Protein AF-A0A0B7I6W8-F1 (afdb_monomer_lite)

Organism: NCBI:txid28188

Secondary structure (DSSP, 8-state):
-----SSSHHHHHHHHHHHHHHHHHHHHHHHHHHHHT--S-------TT--TTSHHHHHTTTT-

Radius of gyration: 23.34 Å; chains: 1; bounding box: 26×54×59 Å

Sequence (64 aa):
MNKKQHSKVWNEIKTNDSWSIFKIMGEFVNGYEKLSEIGPCVSIFGSARTKSDSKYYNFGGGNR

Structure (mmCIF, N/CA/C/O backbone):
data_AF-A0A0B7I6W8-F1
#
_entry.id   AF-A0A0B7I6W8-F1
#
loop_
_atom_site.group_PDB
_atom_site.id
_atom_site.type_symbol
_atom_site.label_atom_id
_atom_site.label_alt_id
_atom_site.label_comp_id
_atom_site.label_asym_id
_atom_site.label_entity_id
_atom_site.label_seq_id
_atom_site.pdbx_PDB_ins_code
_atom_site.Cartn_x
_atom_site.Cartn_y
_atom_site.Cartn_z
_atom_site.occupancy
_atom_site.B_iso_or_equiv
_atom_site.auth_seq_id
_atom_site.auth_comp_id
_atom_site.auth_asym_id
_atom_site.auth_atom_id
_atom_site.pdbx_PDB_model_num
ATOM 1 N N . MET A 1 1 ? 13.160 41.106 33.429 1.00 40.12 1 MET A N 1
ATOM 2 C CA . MET A 1 1 ? 12.699 40.870 32.041 1.00 40.12 1 MET A CA 1
ATOM 3 C C . MET A 1 1 ? 12.299 39.402 31.894 1.00 40.12 1 MET A C 1
ATOM 5 O O . MET A 1 1 ? 13.058 38.539 32.313 1.00 40.12 1 MET A O 1
ATOM 9 N N . ASN A 1 2 ? 11.084 39.142 31.407 1.00 41.84 2 ASN A N 1
ATOM 10 C CA . ASN A 1 2 ? 10.346 37.870 31.457 1.00 41.84 2 ASN A CA 1
ATOM 11 C C . ASN A 1 2 ? 11.069 36.642 30.857 1.00 41.84 2 ASN A C 1
ATOM 13 O O . ASN A 1 2 ? 11.381 36.617 29.670 1.00 41.84 2 ASN A O 1
ATOM 17 N N . LYS A 1 3 ? 11.213 35.573 31.656 1.00 60.38 3 LYS A N 1
ATOM 18 C CA . LYS A 1 3 ? 11.386 34.184 31.192 1.00 60.38 3 LYS A CA 1
ATOM 19 C C . LYS A 1 3 ? 9.998 33.561 31.023 1.00 60.38 3 LYS A C 1
ATOM 21 O O . LYS A 1 3 ? 9.249 33.587 31.994 1.00 60.38 3 LYS A O 1
ATOM 26 N N . LYS A 1 4 ? 9.708 32.9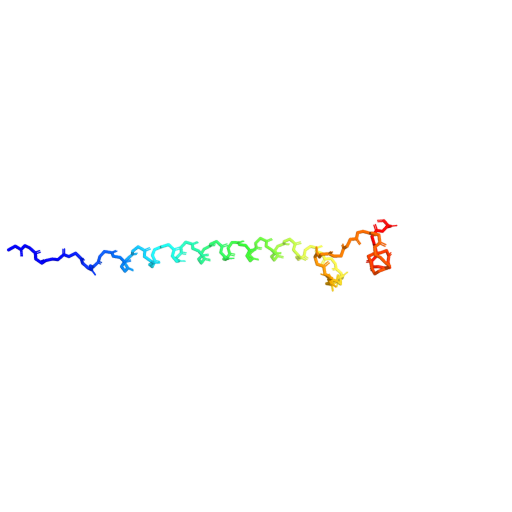77 29.848 1.00 54.00 4 LYS A N 1
ATOM 27 C CA . LYS A 1 4 ? 8.823 31.806 29.585 1.00 54.00 4 LYS A CA 1
ATOM 28 C C . LYS A 1 4 ? 8.265 31.863 28.154 1.00 54.00 4 LYS A C 1
ATOM 30 O O . LYS A 1 4 ? 7.172 32.369 27.946 1.00 54.00 4 LYS A O 1
ATOM 35 N N . GLN A 1 5 ? 8.986 31.310 27.180 1.00 60.62 5 GLN A N 1
ATOM 36 C CA . GLN A 1 5 ? 8.443 30.946 25.860 1.00 60.62 5 GLN A CA 1
ATOM 37 C C . GLN A 1 5 ? 9.158 29.675 25.371 1.00 60.62 5 GLN A C 1
ATOM 39 O O . GLN A 1 5 ? 10.022 29.737 24.510 1.00 60.62 5 GLN A O 1
ATOM 44 N N . HIS A 1 6 ? 8.891 28.521 25.991 1.00 52.91 6 HIS A N 1
ATOM 45 C CA . HIS A 1 6 ? 9.438 27.240 25.502 1.00 52.91 6 HIS A CA 1
ATOM 46 C C . HIS A 1 6 ? 8.519 26.028 25.752 1.00 52.91 6 HIS A C 1
ATOM 48 O O . HIS A 1 6 ? 8.954 24.884 25.660 1.00 52.91 6 HIS A O 1
ATOM 54 N N . SER A 1 7 ? 7.242 26.261 26.084 1.00 55.97 7 SER A N 1
ATOM 55 C CA . SER A 1 7 ? 6.279 25.199 26.423 1.00 55.97 7 SER A CA 1
ATOM 56 C C . SER A 1 7 ? 5.158 24.995 25.398 1.00 55.97 7 SER A C 1
ATOM 58 O O . SER A 1 7 ? 4.400 24.043 25.537 1.00 55.97 7 SER A O 1
ATOM 60 N N . LYS A 1 8 ? 5.030 25.848 24.369 1.00 55.50 8 LYS A N 1
ATOM 61 C CA . LYS A 1 8 ? 3.918 25.758 23.400 1.00 55.50 8 LYS A CA 1
ATOM 62 C C . LYS A 1 8 ? 4.193 24.853 22.190 1.00 55.50 8 LYS A C 1
ATOM 64 O O . LYS A 1 8 ? 3.261 24.244 21.685 1.00 55.50 8 LYS A O 1
ATOM 69 N N . VAL A 1 9 ? 5.458 24.684 21.798 1.00 56.44 9 VAL A N 1
ATOM 70 C CA . VAL A 1 9 ? 5.856 23.923 20.594 1.00 56.44 9 VAL A CA 1
ATOM 71 C C . VAL A 1 9 ? 5.544 22.421 20.714 1.00 56.44 9 VAL A C 1
ATOM 73 O O . VAL A 1 9 ? 5.139 21.784 19.749 1.00 56.44 9 VAL A O 1
ATOM 76 N N . TRP A 1 10 ? 5.662 21.844 21.914 1.00 54.47 10 TRP A N 1
ATOM 77 C CA . TRP A 1 10 ? 5.460 20.405 22.137 1.00 54.47 10 TRP A CA 1
ATOM 78 C C . TRP A 1 10 ? 4.001 19.938 21.986 1.00 54.47 10 TRP A C 1
ATOM 80 O O . TRP A 1 10 ? 3.770 18.800 21.580 1.00 54.47 10 TRP A O 1
ATOM 90 N N . ASN A 1 11 ? 3.017 20.796 22.282 1.00 57.75 11 ASN A N 1
ATOM 91 C CA . ASN A 1 11 ? 1.594 20.442 22.180 1.00 57.75 11 ASN A CA 1
ATOM 92 C C . ASN A 1 11 ? 1.063 20.530 20.737 1.00 57.75 11 ASN A C 1
ATOM 94 O O . ASN A 1 11 ? 0.223 19.722 20.343 1.00 57.75 11 ASN A O 1
ATOM 98 N N . GLU A 1 12 ? 1.578 21.452 19.922 1.00 56.94 12 GLU A N 1
ATOM 99 C CA . GLU A 1 12 ? 1.231 21.542 18.494 1.00 56.94 12 GLU A CA 1
ATOM 100 C C . GLU A 1 12 ? 1.719 20.322 17.702 1.00 56.94 12 GLU A C 1
ATOM 102 O O . GLU A 1 12 ? 0.972 19.778 16.887 1.00 56.94 12 GLU A O 1
ATOM 107 N N . ILE A 1 13 ? 2.925 19.828 18.004 1.00 57.31 13 ILE A N 1
ATOM 108 C CA . ILE A 1 13 ? 3.511 18.663 17.324 1.00 57.31 13 ILE A CA 1
ATOM 109 C C . ILE A 1 13 ? 2.674 17.392 17.568 1.00 57.31 13 ILE A C 1
ATOM 111 O O . ILE A 1 13 ? 2.433 16.639 16.629 1.00 57.31 13 ILE A O 1
ATOM 115 N N . LYS A 1 14 ? 2.150 17.174 18.784 1.00 58.56 14 LYS A N 1
ATOM 116 C CA . LYS A 1 14 ? 1.334 15.982 19.102 1.00 58.56 14 LYS A CA 1
ATOM 117 C C . LYS A 1 14 ? -0.089 16.014 18.534 1.00 58.56 14 LYS A C 1
ATOM 119 O O . LYS A 1 14 ? -0.664 14.965 18.239 1.00 58.56 14 LYS A O 1
ATOM 124 N N . THR A 1 15 ? -0.671 17.200 18.378 1.00 59.38 15 THR A N 1
ATOM 125 C CA . THR A 1 15 ? -2.052 17.327 17.880 1.00 59.38 15 THR A CA 1
ATOM 126 C C . THR A 1 15 ? -2.115 17.107 16.363 1.00 59.38 15 THR A C 1
ATOM 128 O O . THR A 1 15 ? -3.010 16.418 15.875 1.00 59.38 15 THR A O 1
ATOM 131 N N . ASN A 1 16 ? -1.122 17.606 15.616 1.00 60.62 16 ASN A N 1
ATOM 132 C CA . ASN A 1 16 ? -1.010 17.376 14.170 1.00 60.62 16 ASN A CA 1
ATOM 133 C C . ASN A 1 16 ? -0.662 15.910 13.821 1.00 60.62 16 ASN A C 1
ATOM 135 O O . ASN A 1 16 ? -1.103 15.372 12.802 1.00 60.62 16 ASN A O 1
ATOM 139 N N . ASP A 1 17 ? 0.090 15.245 14.699 1.00 68.00 17 ASP A N 1
ATOM 140 C CA . ASP A 1 17 ? 0.403 13.815 14.601 1.00 68.00 17 ASP A CA 1
ATOM 141 C C . ASP A 1 17 ? -0.860 12.947 14.756 1.00 68.00 17 ASP A C 1
ATOM 143 O O . ASP A 1 17 ? -1.136 12.064 13.944 1.00 68.00 17 ASP A O 1
ATOM 147 N N . SER A 1 18 ? -1.730 13.299 15.709 1.00 82.69 18 SER A N 1
ATOM 148 C CA . SER A 1 18 ? -2.999 12.590 15.935 1.00 82.69 18 SER A CA 1
ATOM 149 C C . SER A 1 18 ? -3.912 12.605 14.700 1.00 82.69 18 SER A C 1
ATOM 151 O O . SER A 1 18 ? -4.490 11.581 14.339 1.00 82.69 18 SER A O 1
ATOM 153 N N . TRP A 1 19 ? -4.011 13.737 13.993 1.00 83.75 19 TRP A N 1
ATOM 154 C CA . TRP A 1 19 ? -4.788 13.822 12.747 1.00 83.75 19 TRP A CA 1
ATOM 155 C C . TRP A 1 19 ? -4.191 12.979 11.612 1.00 83.75 19 TRP A C 1
ATOM 157 O O . TRP A 1 19 ? -4.915 12.423 10.785 1.00 83.75 19 TRP A O 1
ATOM 167 N N . SER A 1 20 ? -2.867 12.854 11.571 1.00 87.50 20 SER A N 1
ATOM 168 C CA . SER A 1 20 ? -2.182 12.026 10.577 1.00 87.50 20 SER A CA 1
ATOM 169 C C . SER A 1 20 ? -2.481 10.542 10.780 1.00 87.50 20 SER A C 1
ATOM 171 O O . SER A 1 20 ? -2.734 9.841 9.802 1.00 87.50 20 SER A O 1
ATOM 173 N N . ILE A 1 21 ? -2.575 10.089 12.032 1.00 89.19 21 ILE A N 1
ATOM 174 C CA . ILE A 1 21 ? -2.989 8.720 12.369 1.00 89.19 21 ILE A CA 1
ATOM 175 C C . ILE A 1 21 ? -4.410 8.436 11.869 1.00 89.19 21 ILE A C 1
ATOM 177 O O . ILE A 1 21 ? -4.633 7.417 11.215 1.00 89.19 21 ILE A O 1
ATOM 181 N N . PHE A 1 22 ? -5.360 9.348 12.105 1.00 92.06 22 PHE A N 1
ATOM 182 C CA . PHE A 1 22 ? -6.732 9.178 11.612 1.00 92.06 22 PHE A CA 1
ATOM 183 C C . PHE A 1 22 ? -6.805 9.122 10.082 1.00 92.06 22 PHE A C 1
ATOM 185 O O . PHE A 1 22 ? -7.554 8.311 9.539 1.00 92.06 22 PHE A O 1
ATOM 192 N N . LYS A 1 23 ? -5.998 9.925 9.377 1.00 92.12 23 LYS A N 1
ATOM 193 C CA . LYS A 1 23 ? -5.910 9.859 7.910 1.00 92.12 23 LYS A CA 1
ATOM 194 C C . LYS A 1 23 ? -5.373 8.515 7.425 1.00 92.12 23 LYS A C 1
ATOM 196 O O . LYS A 1 23 ? -5.975 7.924 6.537 1.00 92.12 23 LYS A O 1
ATOM 201 N N . ILE A 1 24 ? -4.301 8.013 8.039 1.00 93.25 24 ILE A N 1
ATOM 202 C CA . ILE A 1 24 ? -3.731 6.702 7.704 1.00 93.25 24 ILE A CA 1
ATOM 203 C C . ILE A 1 24 ? -4.786 5.611 7.912 1.00 93.25 24 ILE A C 1
ATOM 205 O O . ILE A 1 24 ? -5.052 4.836 6.999 1.00 93.25 24 ILE A O 1
ATOM 209 N N . MET A 1 25 ? -5.450 5.585 9.073 1.00 95.56 25 MET A N 1
ATOM 210 C CA . MET A 1 25 ? -6.520 4.617 9.352 1.00 95.56 25 MET A CA 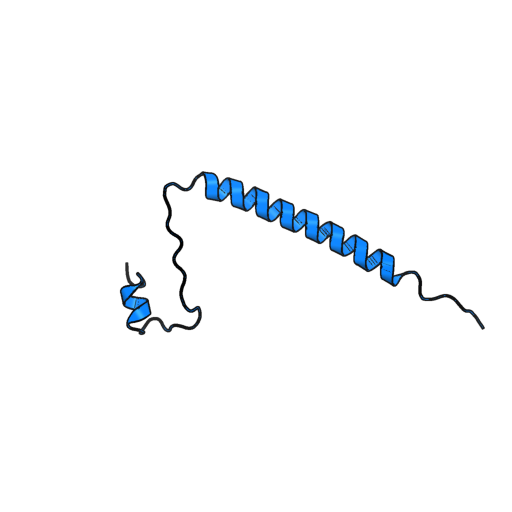1
ATOM 211 C C . MET A 1 25 ? -7.643 4.678 8.304 1.00 95.56 25 MET A C 1
ATOM 213 O O . MET A 1 25 ? -8.095 3.634 7.839 1.00 95.56 25 MET A O 1
ATOM 217 N N . GLY A 1 26 ? -8.051 5.882 7.886 1.00 95.50 26 GLY A N 1
ATOM 218 C CA . GLY A 1 26 ? -9.040 6.068 6.822 1.00 95.50 26 GLY A CA 1
ATOM 219 C C . GLY A 1 26 ? -8.582 5.539 5.458 1.00 95.50 26 GLY A C 1
ATOM 220 O O . GLY A 1 26 ? -9.352 4.864 4.776 1.00 95.50 26 GLY A O 1
ATOM 221 N N . GLU A 1 27 ? -7.328 5.788 5.069 1.00 95.94 27 GLU A N 1
ATOM 222 C CA . GLU A 1 27 ? -6.748 5.255 3.827 1.00 95.94 27 GLU A CA 1
ATOM 223 C C . GLU A 1 27 ? -6.685 3.724 3.831 1.00 95.94 27 GLU A C 1
ATOM 225 O O . GLU A 1 27 ? -7.001 3.100 2.818 1.00 95.94 27 GLU A O 1
ATOM 230 N N . PHE A 1 28 ? -6.348 3.116 4.972 1.00 95.62 28 PHE A N 1
ATOM 231 C CA . PHE A 1 28 ? -6.331 1.662 5.130 1.00 95.62 28 PHE A CA 1
ATOM 232 C C . PHE A 1 28 ? -7.719 1.040 4.963 1.00 95.62 28 PHE A C 1
ATOM 234 O O . PHE A 1 28 ? -7.849 0.072 4.216 1.00 95.62 28 PHE A O 1
ATOM 241 N N . VAL A 1 29 ? -8.748 1.590 5.617 1.00 96.06 29 VAL A N 1
ATOM 242 C CA . VAL A 1 29 ? -10.126 1.072 5.513 1.00 96.06 29 VAL A CA 1
ATOM 243 C C . VAL A 1 29 ? -10.629 1.171 4.072 1.00 96.06 29 VAL A C 1
ATOM 245 O O . VAL A 1 29 ? -11.032 0.168 3.490 1.00 96.06 29 VAL A O 1
ATOM 248 N N . ASN A 1 30 ? -10.503 2.348 3.456 1.00 95.00 30 ASN A N 1
ATOM 249 C CA . ASN A 1 30 ? -10.919 2.571 2.068 1.00 95.00 30 ASN A CA 1
ATOM 250 C C . ASN A 1 30 ? -10.116 1.718 1.066 1.00 95.00 30 ASN A C 1
ATOM 252 O O . ASN A 1 30 ? -10.663 1.250 0.069 1.00 95.00 30 ASN A O 1
ATOM 256 N N . GLY A 1 31 ? -8.820 1.506 1.309 1.00 93.00 31 GLY A N 1
ATOM 257 C CA . GLY A 1 31 ? -7.995 0.615 0.495 1.00 93.00 31 GLY A CA 1
ATOM 258 C C . GLY A 1 31 ? -8.427 -0.844 0.622 1.00 93.00 31 GLY A C 1
ATOM 259 O O . GLY A 1 31 ? -8.546 -1.534 -0.386 1.00 93.00 31 GLY A O 1
ATOM 260 N N . TYR A 1 32 ? -8.708 -1.302 1.842 1.00 93.06 32 TYR A N 1
ATOM 261 C CA . TYR A 1 32 ? -9.145 -2.671 2.103 1.00 93.06 32 TYR A CA 1
ATOM 262 C C . TYR A 1 32 ? -10.488 -2.980 1.441 1.00 93.06 32 TYR A C 1
ATOM 264 O O . TYR A 1 32 ? -10.583 -3.969 0.720 1.00 93.06 32 TYR A O 1
ATOM 272 N N . GLU A 1 33 ? -11.494 -2.120 1.621 1.00 93.12 33 GLU A N 1
ATOM 273 C CA . GLU A 1 33 ? -12.818 -2.296 1.008 1.00 93.12 33 GLU A CA 1
ATOM 274 C C . GLU A 1 33 ? -12.710 -2.425 -0.515 1.00 93.12 33 GLU A C 1
ATOM 276 O O . GLU A 1 33 ? -13.173 -3.411 -1.085 1.00 93.12 33 GLU A O 1
ATOM 281 N N . LYS A 1 34 ? -11.994 -1.503 -1.170 1.00 90.94 34 LYS A N 1
ATOM 282 C CA . LYS A 1 34 ? -11.818 -1.516 -2.632 1.00 90.94 34 LYS A CA 1
ATOM 283 C C . LYS A 1 34 ? -11.064 -2.735 -3.143 1.00 90.94 34 LYS A C 1
ATOM 285 O O . LYS A 1 34 ? -11.402 -3.269 -4.193 1.00 90.94 34 LYS A O 1
ATOM 290 N N . LEU A 1 35 ? -10.012 -3.148 -2.439 1.00 91.19 35 LEU A N 1
ATOM 291 C CA . LEU A 1 35 ? -9.211 -4.301 -2.846 1.00 91.19 35 LEU A CA 1
ATOM 292 C C . LEU A 1 35 ? -9.927 -5.625 -2.552 1.00 91.19 35 LEU A C 1
ATOM 294 O O . LEU A 1 35 ? -9.664 -6.603 -3.244 1.00 91.19 35 LEU A O 1
ATOM 298 N N . SER A 1 36 ? -10.839 -5.662 -1.575 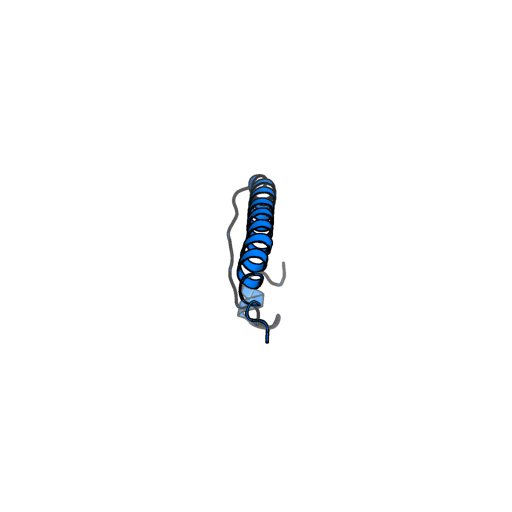1.00 89.56 36 SER A N 1
ATOM 299 C CA . SER A 1 36 ? -11.601 -6.870 -1.228 1.00 89.56 36 SER A CA 1
ATOM 300 C C . SER A 1 36 ? -12.530 -7.353 -2.349 1.00 89.56 36 SER A C 1
ATOM 302 O O . SER A 1 36 ? -12.809 -8.546 -2.442 1.00 89.56 36 SER A O 1
ATOM 304 N N . GLU A 1 37 ? -12.965 -6.446 -3.229 1.00 91.75 37 GLU A N 1
ATOM 305 C CA . GLU A 1 37 ? -13.806 -6.752 -4.393 1.00 91.75 37 GLU A CA 1
ATOM 306 C C . GLU A 1 37 ? -13.001 -7.311 -5.581 1.00 91.75 37 GLU A C 1
ATOM 308 O O . GLU A 1 37 ? -13.573 -7.843 -6.536 1.00 91.75 37 GLU A O 1
ATOM 313 N N . ILE A 1 38 ? -11.668 -7.198 -5.546 1.00 89.38 38 ILE A N 1
ATOM 314 C CA . ILE A 1 38 ? -10.785 -7.633 -6.629 1.00 89.38 38 ILE A CA 1
ATOM 315 C C . ILE A 1 38 ? -10.498 -9.133 -6.486 1.00 89.38 38 ILE A C 1
ATOM 317 O O . ILE A 1 38 ? -10.094 -9.619 -5.433 1.00 89.38 38 ILE A O 1
ATOM 321 N N . GLY A 1 39 ? -10.691 -9.874 -7.581 1.00 86.38 39 GLY A N 1
ATOM 322 C CA . GLY A 1 39 ? -10.359 -11.296 -7.682 1.00 86.38 39 GLY A CA 1
ATOM 323 C C . GLY A 1 39 ? -8.843 -11.574 -7.720 1.00 86.38 39 GLY A C 1
ATOM 324 O O . GLY A 1 39 ? -8.035 -10.717 -7.370 1.00 86.38 39 GLY A O 1
ATOM 325 N N . PRO A 1 40 ? -8.409 -12.769 -8.161 1.00 90.31 40 PRO A N 1
ATOM 326 C CA . PRO A 1 40 ? -6.988 -13.120 -8.190 1.00 90.31 40 PRO A CA 1
ATOM 327 C C . PRO A 1 40 ? -6.177 -12.106 -9.012 1.00 90.31 40 PRO A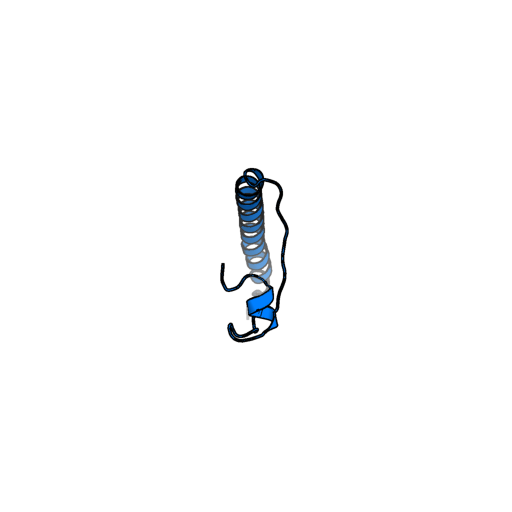 C 1
ATOM 329 O O . PRO A 1 40 ? -6.400 -11.940 -10.211 1.00 90.31 40 PRO A O 1
ATOM 332 N N . CYS A 1 41 ? -5.228 -11.431 -8.360 1.00 90.75 41 CYS A N 1
ATOM 333 C CA . CYS A 1 41 ? -4.447 -10.342 -8.940 1.00 90.75 41 CYS A CA 1
ATOM 334 C C . CYS A 1 41 ? -2.935 -10.582 -8.822 1.00 90.75 41 CYS A C 1
ATOM 336 O O . CYS A 1 41 ? -2.465 -11.293 -7.934 1.00 90.75 41 CYS A O 1
ATOM 338 N N . VAL A 1 42 ? -2.161 -9.939 -9.702 1.00 91.50 42 VAL A N 1
ATOM 339 C CA . VAL A 1 42 ? -0.691 -9.963 -9.689 1.00 91.50 42 VAL A CA 1
ATOM 340 C C . VAL A 1 42 ? -0.167 -8.531 -9.650 1.00 91.50 42 VAL A C 1
ATOM 342 O O . VAL A 1 42 ? -0.533 -7.714 -10.492 1.00 91.50 42 VAL A O 1
ATOM 345 N N . SER A 1 43 ? 0.719 -8.235 -8.699 1.00 91.50 43 SER A N 1
ATOM 346 C CA . SER A 1 43 ? 1.392 -6.935 -8.605 1.00 91.50 43 SER A CA 1
ATOM 347 C C . SER A 1 43 ? 2.654 -6.922 -9.466 1.00 91.50 43 SER A C 1
ATOM 349 O O . SER A 1 43 ? 3.580 -7.698 -9.226 1.00 91.50 43 SER A O 1
ATOM 351 N N . ILE A 1 44 ? 2.711 -6.028 -10.455 1.00 88.38 44 ILE A N 1
ATOM 352 C CA . ILE A 1 44 ? 3.869 -5.842 -11.339 1.00 88.38 44 ILE A CA 1
ATOM 353 C C . ILE A 1 44 ? 4.543 -4.516 -10.986 1.00 88.38 44 ILE A C 1
ATOM 355 O O . ILE A 1 44 ? 3.897 -3.472 -10.954 1.00 88.38 44 ILE A O 1
ATOM 359 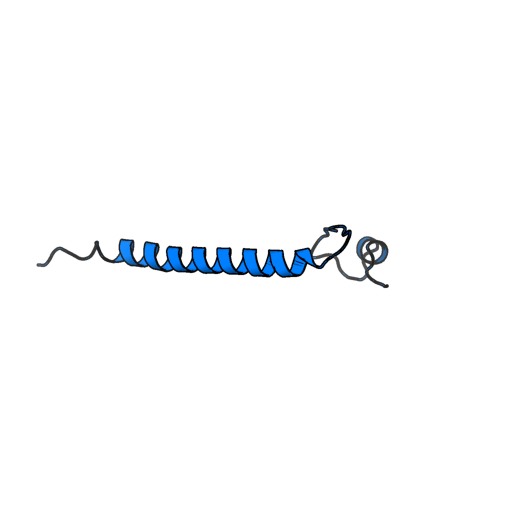N N . PHE A 1 45 ? 5.854 -4.550 -10.753 1.00 87.69 45 PHE A N 1
ATOM 360 C CA . PHE A 1 45 ? 6.660 -3.363 -10.472 1.00 87.69 45 PHE A CA 1
ATOM 361 C C . PHE A 1 45 ? 7.632 -3.090 -11.620 1.00 87.69 45 PHE A C 1
ATOM 363 O O . PHE A 1 45 ? 8.165 -4.011 -12.237 1.00 87.69 45 PHE A O 1
ATOM 370 N N . GLY A 1 46 ? 7.891 -1.813 -11.892 1.00 87.38 46 GLY A N 1
ATOM 371 C CA . GLY A 1 46 ? 8.788 -1.380 -12.957 1.00 87.38 46 GLY A CA 1
ATOM 372 C C . GLY A 1 46 ? 9.354 0.009 -12.692 1.00 87.38 46 GLY A C 1
ATOM 373 O O . GLY A 1 46 ? 8.899 0.737 -11.811 1.00 87.38 46 GLY A O 1
ATOM 374 N N . SER A 1 47 ? 10.382 0.385 -13.449 1.00 88.31 47 SER A N 1
ATOM 375 C CA . SER A 1 47 ? 10.990 1.711 -13.326 1.00 88.31 47 SER A CA 1
ATOM 376 C C . SER A 1 47 ? 10.004 2.804 -13.750 1.00 88.31 47 SER A C 1
ATOM 378 O O . SER A 1 47 ? 9.570 2.841 -14.900 1.00 88.31 47 SER A O 1
ATOM 380 N N . ALA A 1 48 ? 9.746 3.758 -12.848 1.00 87.19 48 ALA A N 1
ATOM 381 C CA . ALA A 1 48 ? 8.919 4.942 -13.111 1.00 87.19 48 ALA A CA 1
ATOM 382 C C . ALA A 1 48 ? 9.492 5.873 -14.202 1.00 87.19 48 ALA A C 1
ATOM 384 O O . ALA A 1 48 ? 8.825 6.800 -14.643 1.0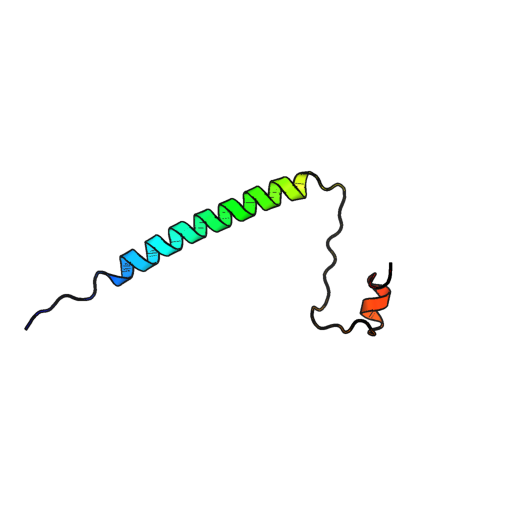0 87.19 48 ALA A O 1
ATOM 385 N N . ARG A 1 49 ? 10.748 5.654 -14.619 1.00 86.31 49 ARG A N 1
ATOM 386 C CA . ARG A 1 49 ? 11.471 6.491 -15.592 1.00 86.31 49 ARG A CA 1
ATOM 387 C C . ARG A 1 49 ? 11.611 5.841 -16.966 1.00 86.31 49 ARG A C 1
ATOM 389 O O . ARG A 1 49 ? 12.238 6.421 -17.853 1.00 86.31 49 ARG A O 1
ATOM 396 N N . THR A 1 50 ? 11.113 4.619 -17.142 1.00 85.44 50 THR A N 1
ATOM 397 C CA . THR A 1 50 ? 11.234 3.923 -18.424 1.00 85.44 50 THR A CA 1
ATOM 398 C C . THR A 1 50 ? 10.350 4.615 -19.458 1.00 85.44 50 THR A C 1
ATOM 400 O O . THR A 1 50 ? 9.142 4.711 -19.272 1.00 85.44 50 THR A O 1
ATOM 403 N N . LYS A 1 51 ? 10.956 5.103 -20.547 1.00 80.38 51 LYS A N 1
ATOM 404 C CA . LYS A 1 51 ? 10.222 5.688 -21.678 1.00 80.38 51 LYS A CA 1
ATOM 405 C C . LYS A 1 51 ? 9.388 4.612 -22.380 1.00 80.38 51 LYS A C 1
ATOM 407 O O . LYS A 1 51 ? 9.820 3.461 -22.448 1.00 80.38 51 LYS A O 1
ATOM 412 N N . SER A 1 52 ? 8.248 5.006 -22.942 1.00 79.19 52 SER A N 1
ATOM 413 C CA . SER A 1 52 ? 7.307 4.105 -23.624 1.00 79.19 52 SER A CA 1
ATOM 414 C C . SER A 1 52 ? 7.930 3.315 -24.782 1.00 79.19 52 SER A C 1
ATOM 416 O O . SER A 1 52 ? 7.551 2.178 -25.023 1.00 79.19 52 SER A O 1
ATOM 418 N N . ASP A 1 53 ? 8.946 3.873 -25.442 1.00 76.50 53 ASP A N 1
ATOM 419 C CA . ASP A 1 53 ? 9.654 3.237 -26.564 1.00 76.50 53 ASP A CA 1
ATOM 420 C C . ASP A 1 53 ? 10.739 2.223 -26.132 1.00 76.50 53 ASP A C 1
ATOM 422 O O . ASP A 1 53 ? 11.404 1.574 -26.937 1.00 76.50 53 ASP A O 1
ATOM 426 N N . SER A 1 54 ? 10.960 2.053 -24.826 1.00 78.62 54 SER A N 1
ATOM 427 C CA . SER A 1 54 ? 11.905 1.049 -24.340 1.00 78.62 54 SER A CA 1
ATOM 428 C C . SER A 1 54 ? 11.375 -0.361 -24.593 1.00 78.62 54 SER A C 1
ATOM 430 O O . SER A 1 54 ? 10.233 -0.683 -24.260 1.00 78.62 54 SER A O 1
ATOM 432 N N . LYS A 1 55 ? 12.250 -1.254 -25.068 1.00 76.44 55 LYS A N 1
ATOM 433 C CA . LYS A 1 55 ? 11.969 -2.692 -25.232 1.00 76.44 55 LYS A CA 1
ATOM 434 C C . LYS A 1 55 ? 11.304 -3.312 -23.993 1.00 76.44 55 LYS A C 1
ATOM 436 O O . LYS A 1 55 ? 10.418 -4.151 -24.126 1.00 76.44 55 LYS A O 1
ATOM 441 N N . TYR A 1 56 ? 11.702 -2.877 -22.797 1.00 73.38 56 TYR A N 1
ATOM 442 C CA . TYR A 1 56 ? 11.161 -3.379 -21.531 1.00 73.38 56 TYR A CA 1
ATOM 443 C C . TYR A 1 56 ? 9.746 -2.865 -21.218 1.00 73.38 56 TYR A C 1
ATOM 445 O O . TYR A 1 56 ? 8.985 -3.573 -20.568 1.00 73.38 56 TYR A O 1
ATOM 453 N N . TYR A 1 57 ? 9.371 -1.674 -21.698 1.00 77.19 57 TYR A N 1
ATOM 454 C CA . TYR A 1 57 ? 8.010 -1.143 -21.550 1.00 77.19 57 TYR A CA 1
ATOM 455 C C . TYR A 1 57 ? 7.033 -1.864 -22.489 1.00 77.19 57 TYR A C 1
ATOM 457 O O . TYR A 1 57 ? 5.968 -2.312 -22.067 1.00 77.19 57 TYR A O 1
ATOM 465 N N . ASN A 1 58 ? 7.450 -2.076 -23.741 1.00 70.19 58 ASN A N 1
ATOM 466 C CA . ASN A 1 58 ? 6.655 -2.787 -24.744 1.00 70.19 58 ASN A CA 1
ATOM 467 C C . ASN A 1 58 ? 6.418 -4.263 -24.381 1.00 70.19 58 ASN A C 1
ATOM 469 O O . ASN A 1 58 ? 5.333 -4.788 -24.619 1.00 70.19 58 ASN A O 1
ATOM 473 N N . PHE A 1 59 ? 7.398 -4.932 -23.762 1.00 68.75 59 PHE A N 1
ATOM 474 C CA . PHE A 1 59 ? 7.240 -6.318 -23.306 1.00 68.75 59 PHE A CA 1
ATOM 475 C C . PHE A 1 59 ? 6.347 -6.445 -22.057 1.00 68.75 59 PHE A C 1
ATOM 477 O O . PHE A 1 59 ? 5.626 -7.428 -21.913 1.00 68.75 59 PHE A O 1
ATOM 484 N N . GLY A 1 60 ? 6.369 -5.444 -21.169 1.00 65.62 60 GLY A N 1
ATOM 485 C CA . GLY A 1 60 ? 5.651 -5.439 -19.889 1.00 65.62 60 GLY A CA 1
ATOM 486 C C . GLY A 1 60 ? 4.150 -5.135 -19.959 1.00 65.62 60 GLY A C 1
ATOM 487 O O . GLY A 1 60 ? 3.514 -5.070 -18.913 1.00 65.62 60 GLY A O 1
ATOM 488 N N . GLY A 1 61 ? 3.577 -4.961 -21.155 1.00 62.22 61 GLY A N 1
ATOM 489 C CA . GLY A 1 61 ? 2.138 -4.727 -21.336 1.00 62.22 61 GLY A CA 1
ATOM 490 C C . GLY A 1 61 ? 1.747 -3.308 -21.754 1.00 62.22 61 GLY A C 1
ATOM 491 O O . GLY A 1 61 ? 0.569 -2.985 -21.704 1.00 62.22 61 GLY A O 1
ATOM 492 N N . GLY A 1 62 ? 2.689 -2.472 -22.204 1.00 57.16 62 GLY A N 1
ATOM 493 C CA . GLY A 1 62 ? 2.413 -1.085 -22.603 1.00 57.16 62 GLY A CA 1
ATOM 494 C C . GLY A 1 62 ? 1.526 -0.878 -23.845 1.00 57.16 62 GLY A C 1
ATOM 495 O O . GLY A 1 62 ? 1.169 0.261 -24.111 1.00 57.16 62 GLY A O 1
ATOM 496 N N . ASN A 1 63 ? 1.170 -1.935 -24.591 1.00 51.00 63 ASN A N 1
ATOM 497 C CA . ASN A 1 63 ? 0.384 -1.862 -25.839 1.00 51.00 63 ASN A CA 1
ATOM 498 C C . ASN A 1 63 ? -0.725 -2.935 -25.922 1.00 51.00 63 ASN A C 1
ATOM 500 O O . ASN A 1 63 ? -0.879 -3.582 -26.961 1.00 51.00 63 ASN A O 1
ATOM 504 N N . ARG A 1 64 ? -1.465 -3.184 -24.839 1.00 49.09 64 ARG A N 1
ATOM 505 C CA . ARG A 1 64 ? -2.730 -3.936 -24.907 1.00 49.09 64 ARG A CA 1
ATOM 506 C C . ARG A 1 64 ? -3.880 -3.087 -24.408 1.00 49.09 64 ARG A C 1
ATOM 508 O O . ARG A 1 64 ? -3.655 -2.357 -23.421 1.00 49.09 64 ARG A O 1
#

Foldseek 3Di:
DDDDDDPPPVVVVVVVVVVVVVVVVVCVVVVCVVCVPDDDDDDDDDDPPDDCPDPVNVVVPSDD

pLDDT: mean 76.62, std 16.31, range [40.12, 96.06]